Protein AF-A0A8C4YIC0-F1 (afdb_monomer_lite)

Foldseek 3Di:
DADPLCCLPPVDRDDDDDDPVVVVVCVVQQFPQDFQSCVSPVCVLVVDVLLVLLLLLLQLLLLLLVLLVPPPVCVVLNVLVVVDPPCSNNPRGTGGNNRSVCSVVVNNNVSSVVSSVSSVVCCVVPPSNVVVFDQPPVVNPPVDTHGSSD

Secondary structure (DSSP, 8-state):
---HHHHHHH---------HHHHHHHHHTTTS--EEHHHHHTHHHHH-HHHHHHHHHHHHHHHHHHHHHT-TT-HHHHHHHTTS-THHHH-SSEE-HHHHHHHHHT-HHHHHHHHHHHHHHHHHH-HHHHTT-EE-TTT--TT-EE-TT-

Radius of gyration: 18.33 Å; chains: 1; bounding box: 49×27×45 Å

Organism: NCBI:txid1825980

pLDDT: mean 93.38, std 8.65, range [51.09, 98.56]

Sequence (150 aa):
MVIPSRILRKWDFSKYYVSNFSRDLLSKIWSDPLFSVQDLNAALYRKVKALNQVRLLRIQLLHLKNMFKTCRLAKELLDSFDTVPGHLTEDLHLYSLNDLNATKKGELVPRLMELIKAGTLHIERCMLCQAKGFICEFCQKEEDIIFPSN

InterPro domains:
  IPR025258 Rubicon Homology Domain [PF13901] (1-148)
  IPR025258 Rubicon Homology Domain [SM01175] (1-150)
  IPR052428 Autophagy and Host Defense Regulator [PTHR45971] (1-148)

Structure (mmCIF, N/CA/C/O backbone):
data_AF-A0A8C4YIC0-F1
#
_entry.id   AF-A0A8C4YIC0-F1
#
loop_
_atom_site.group_PDB
_atom_site.id
_atom_site.type_symbol
_atom_site.label_atom_id
_at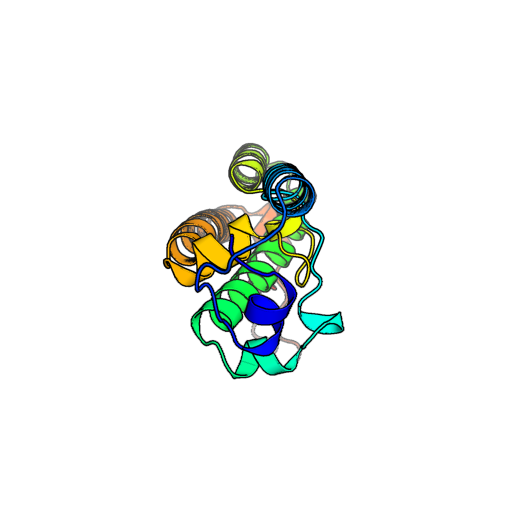om_site.label_alt_id
_atom_site.label_comp_id
_atom_site.label_asym_id
_atom_site.label_entity_id
_atom_site.label_seq_id
_atom_site.pdbx_PDB_ins_code
_atom_site.Cartn_x
_atom_site.Cartn_y
_atom_site.Cartn_z
_atom_site.occupancy
_atom_site.B_iso_or_equiv
_atom_site.auth_seq_id
_atom_site.auth_comp_id
_atom_site.auth_asym_id
_atom_site.auth_atom_id
_atom_site.pdbx_PDB_model_num
ATOM 1 N N . MET A 1 1 ? 18.177 1.979 -14.642 1.00 93.50 1 MET A N 1
ATOM 2 C CA . MET A 1 1 ? 16.990 2.400 -13.866 1.00 93.50 1 MET A CA 1
ATOM 3 C C . MET A 1 1 ? 15.905 1.340 -13.994 1.00 93.50 1 MET A C 1
ATOM 5 O O . MET A 1 1 ? 15.909 0.629 -14.993 1.00 93.50 1 MET A O 1
ATOM 9 N N . VAL A 1 2 ? 15.021 1.180 -13.008 1.00 96.12 2 VAL A N 1
ATOM 10 C CA . VAL A 1 2 ? 13.826 0.331 -13.184 1.00 96.12 2 VAL A CA 1
ATOM 11 C C . VAL A 1 2 ? 12.817 1.037 -14.093 1.00 96.12 2 VAL A C 1
ATOM 13 O O . VAL A 1 2 ? 12.817 2.264 -14.167 1.00 96.12 2 VAL A O 1
ATOM 16 N N . ILE A 1 3 ? 11.977 0.280 -14.801 1.00 97.81 3 ILE A N 1
ATOM 17 C CA . ILE A 1 3 ? 11.014 0.838 -15.761 1.00 97.81 3 ILE A CA 1
ATOM 18 C C . ILE A 1 3 ? 9.586 0.623 -15.235 1.00 97.81 3 ILE A C 1
ATOM 20 O O . ILE A 1 3 ? 9.177 -0.537 -15.121 1.00 97.81 3 ILE A O 1
ATOM 24 N N . PRO A 1 4 ? 8.800 1.689 -14.968 1.00 97.50 4 PRO A N 1
ATOM 25 C CA . PRO A 1 4 ? 7.467 1.568 -14.365 1.00 97.50 4 PRO A CA 1
ATOM 26 C C . PRO A 1 4 ? 6.536 0.608 -15.114 1.00 97.50 4 PRO A C 1
ATOM 28 O O . PRO A 1 4 ? 5.927 -0.278 -14.517 1.00 97.50 4 PRO A O 1
ATOM 31 N N . SER A 1 5 ? 6.492 0.701 -16.446 1.00 96.94 5 SER A N 1
ATOM 32 C CA . SER A 1 5 ? 5.636 -0.160 -17.271 1.00 96.94 5 SER A CA 1
ATOM 33 C C . SER A 1 5 ? 6.010 -1.646 -17.185 1.00 96.94 5 SER A C 1
ATOM 35 O O . SER A 1 5 ? 5.133 -2.504 -17.286 1.00 96.94 5 SER A O 1
ATOM 37 N N . ARG A 1 6 ? 7.288 -1.981 -16.958 1.00 97.94 6 ARG A N 1
ATOM 38 C CA . ARG A 1 6 ? 7.744 -3.371 -16.775 1.00 97.94 6 ARG A CA 1
ATOM 39 C C . ARG A 1 6 ? 7.379 -3.912 -15.397 1.00 97.94 6 ARG A C 1
ATOM 41 O O . ARG A 1 6 ? 6.924 -5.054 -15.310 1.00 97.94 6 ARG A O 1
ATOM 48 N N . ILE A 1 7 ? 7.483 -3.082 -14.358 1.00 98.12 7 ILE A N 1
ATOM 49 C CA . ILE A 1 7 ? 7.016 -3.422 -13.008 1.00 98.12 7 ILE A CA 1
ATOM 50 C C . ILE A 1 7 ? 5.515 -3.732 -13.049 1.00 98.12 7 ILE A C 1
ATOM 52 O O . ILE A 1 7 ? 5.088 -4.810 -12.646 1.00 98.12 7 ILE A O 1
ATOM 56 N N . LEU A 1 8 ? 4.714 -2.834 -13.620 1.00 97.62 8 LEU A N 1
ATOM 57 C CA . LEU A 1 8 ? 3.253 -2.946 -13.606 1.00 97.62 8 LEU A CA 1
ATOM 58 C C . LEU A 1 8 ? 2.710 -4.052 -14.522 1.00 97.62 8 LEU A C 1
ATOM 60 O O . LEU A 1 8 ? 1.647 -4.613 -14.266 1.00 97.62 8 LEU A O 1
ATOM 64 N N . ARG A 1 9 ? 3.424 -4.412 -15.594 1.00 96.25 9 ARG A N 1
ATOM 65 C CA . ARG A 1 9 ? 2.983 -5.484 -16.504 1.00 96.25 9 ARG A CA 1
ATOM 66 C C . ARG A 1 9 ? 3.485 -6.866 -16.109 1.00 96.25 9 ARG A C 1
ATOM 68 O O . ARG A 1 9 ? 2.775 -7.848 -16.324 1.00 96.25 9 ARG A O 1
ATOM 75 N N . LYS A 1 10 ? 4.716 -6.955 -15.601 1.00 95.94 10 LYS A N 1
ATOM 76 C CA . LYS A 1 10 ? 5.440 -8.227 -15.437 1.00 95.94 10 LYS A CA 1
ATOM 77 C C . LYS A 1 10 ? 6.073 -8.416 -14.059 1.00 95.94 10 LYS A C 1
ATOM 79 O O . LYS A 1 10 ? 6.727 -9.430 -13.854 1.00 95.94 10 LYS A O 1
ATOM 84 N N . TRP A 1 11 ? 5.896 -7.472 -13.134 1.00 97.81 11 TRP A N 1
ATOM 85 C CA . TRP A 1 11 ? 6.584 -7.465 -11.838 1.00 97.81 11 TRP A CA 1
ATOM 86 C C . TRP A 1 11 ? 8.119 -7.503 -11.964 1.00 97.81 11 TRP A C 1
ATOM 88 O O . TRP A 1 11 ? 8.828 -8.071 -11.133 1.00 97.81 11 TRP A O 1
ATOM 98 N N . ASP A 1 12 ? 8.644 -6.895 -13.032 1.00 97.81 12 ASP A N 1
ATOM 99 C CA . ASP A 1 12 ? 10.071 -6.875 -13.353 1.00 97.81 12 ASP A CA 1
ATOM 100 C C . ASP A 1 12 ? 10.739 -5.588 -12.845 1.00 97.81 12 ASP A C 1
ATOM 102 O O . ASP A 1 12 ? 10.426 -4.490 -13.303 1.00 97.81 12 ASP A O 1
ATOM 106 N N . PHE A 1 13 ? 11.696 -5.743 -11.926 1.00 97.94 13 PHE A N 1
ATOM 107 C CA . PHE A 1 13 ? 12.484 -4.650 -11.336 1.00 97.94 13 PHE A CA 1
ATOM 108 C C . PHE A 1 13 ? 13.957 -4.711 -11.767 1.00 97.94 13 PHE A C 1
ATOM 110 O O . PHE A 1 13 ? 14.837 -4.191 -11.080 1.00 97.94 13 PHE A O 1
ATOM 117 N N . SER A 1 14 ? 14.249 -5.387 -12.876 1.00 97.88 14 SER A N 1
ATOM 118 C CA . SER A 1 14 ? 15.580 -5.365 -13.476 1.00 97.88 14 SER A CA 1
ATOM 119 C C . SER A 1 14 ? 15.943 -3.933 -13.876 1.00 97.88 14 SER A C 1
ATOM 121 O O . SER A 1 14 ? 15.080 -3.118 -14.222 1.00 97.88 14 SER A O 1
ATOM 123 N N . LYS A 1 15 ? 17.233 -3.595 -13.805 1.00 96.69 15 LYS A N 1
ATOM 124 C CA . LYS A 1 15 ? 17.724 -2.279 -14.219 1.00 96.69 15 LYS A CA 1
ATOM 125 C C . LYS A 1 15 ? 17.992 -2.296 -15.721 1.00 96.69 15 LYS A C 1
ATOM 127 O O . LYS A 1 15 ? 18.689 -3.172 -16.213 1.00 96.69 15 LYS A O 1
ATOM 132 N N . TYR A 1 16 ? 17.494 -1.281 -16.412 1.00 97.12 16 TYR A N 1
ATOM 133 C CA . TYR A 1 16 ? 17.707 -1.073 -17.841 1.00 97.12 16 TYR A CA 1
ATOM 134 C C . TYR A 1 16 ? 18.443 0.244 -18.094 1.00 97.12 16 TYR A C 1
ATOM 136 O O . TYR A 1 16 ? 18.381 1.169 -17.268 1.00 97.12 16 TYR A O 1
ATOM 144 N N . TYR A 1 17 ? 19.133 0.330 -19.230 1.00 97.38 17 TYR A N 1
ATOM 145 C CA . TYR A 1 17 ? 19.706 1.583 -19.709 1.00 97.38 17 TYR A CA 1
ATOM 146 C C . TYR A 1 17 ? 18.590 2.562 -20.074 1.00 97.38 17 TYR A C 1
ATOM 148 O O . TYR A 1 17 ? 17.596 2.191 -20.696 1.00 97.38 17 TYR A O 1
ATOM 156 N N . VAL A 1 18 ? 18.751 3.808 -19.643 1.00 97.19 18 VAL A N 1
ATOM 157 C CA . VAL A 1 18 ? 17.829 4.918 -19.900 1.00 97.19 18 VAL A CA 1
ATOM 158 C C . VAL A 1 18 ? 18.648 6.181 -20.143 1.00 97.19 18 VAL A C 1
ATOM 160 O O . VAL A 1 18 ? 19.802 6.254 -19.713 1.00 97.19 18 VAL A O 1
ATOM 163 N N . SER A 1 19 ? 18.057 7.179 -20.799 1.00 98.19 19 SER A N 1
ATOM 164 C CA . SER A 1 19 ? 18.685 8.495 -20.932 1.00 98.19 19 SER A CA 1
ATOM 165 C C . SER A 1 19 ? 18.884 9.155 -19.560 1.00 98.19 19 SER A C 1
ATOM 167 O O . SER A 1 19 ? 18.194 8.826 -18.589 1.00 98.19 19 SER A O 1
ATOM 169 N N . ASN A 1 20 ? 19.805 10.122 -19.484 1.00 98.12 20 ASN A N 1
ATOM 170 C CA . ASN A 1 20 ? 20.021 10.916 -18.270 1.00 98.12 20 ASN A CA 1
ATOM 171 C C . ASN A 1 20 ? 18.725 11.598 -17.816 1.00 98.12 20 ASN A C 1
ATOM 173 O O . ASN A 1 20 ? 18.337 11.459 -16.662 1.00 98.12 20 ASN A O 1
ATOM 177 N N . PHE A 1 21 ? 18.002 12.215 -18.755 1.00 98.12 21 PHE A N 1
ATOM 178 C CA . PHE A 1 21 ? 16.710 12.840 -18.484 1.00 98.12 21 PHE A CA 1
ATOM 179 C C . PHE A 1 21 ? 15.712 11.865 -17.846 1.00 98.12 21 PHE A C 1
ATOM 181 O O . PHE A 1 21 ? 15.132 12.164 -16.806 1.00 98.12 21 PHE A O 1
ATOM 188 N N . SER A 1 22 ? 15.531 10.675 -18.431 1.00 97.38 22 SER A N 1
ATOM 189 C CA . SER A 1 22 ? 14.593 9.684 -17.897 1.00 97.38 22 SER A CA 1
ATOM 190 C C . SER A 1 22 ? 15.016 9.165 -16.527 1.00 97.38 22 SER A C 1
ATOM 192 O O . SER A 1 22 ? 14.158 8.938 -15.680 1.00 97.38 22 SER A O 1
ATOM 194 N N . ARG A 1 23 ? 16.320 8.979 -16.286 1.00 97.81 23 ARG A N 1
ATOM 195 C CA . ARG A 1 23 ? 16.821 8.621 -14.953 1.00 97.81 23 ARG A CA 1
ATOM 196 C C . ARG A 1 23 ? 16.457 9.701 -13.939 1.00 97.81 23 ARG A C 1
ATOM 198 O O . ARG A 1 23 ? 15.902 9.367 -12.899 1.00 97.81 23 ARG A O 1
ATOM 205 N N . ASP A 1 24 ? 16.748 10.959 -14.246 1.00 98.19 24 ASP A N 1
ATOM 206 C CA . ASP A 1 24 ? 16.548 12.068 -13.315 1.00 98.19 24 ASP A CA 1
ATOM 207 C C . ASP A 1 24 ? 15.052 12.292 -13.044 1.00 98.19 24 ASP A C 1
ATOM 209 O O . ASP A 1 24 ? 14.654 12.503 -11.900 1.00 98.19 24 ASP A O 1
ATOM 213 N N . LEU A 1 25 ? 14.205 12.144 -14.069 1.00 98.00 25 LEU A N 1
ATOM 214 C CA . LEU A 1 25 ? 12.749 12.148 -13.925 1.00 98.00 25 LEU A CA 1
ATOM 215 C C . LEU A 1 25 ? 12.266 11.020 -13.005 1.00 98.00 25 LEU A C 1
ATOM 217 O O . LEU A 1 25 ? 11.529 11.280 -12.059 1.00 98.00 25 LEU A O 1
ATOM 221 N N . LEU A 1 26 ? 12.690 9.777 -13.256 1.00 97.75 26 LEU A N 1
ATOM 222 C CA . LEU A 1 26 ? 12.271 8.615 -12.464 1.00 97.75 26 LEU A CA 1
ATOM 223 C C . LEU A 1 26 ? 12.740 8.699 -11.005 1.00 97.75 26 LEU A C 1
ATOM 225 O O . LEU A 1 26 ? 12.053 8.194 -10.122 1.00 97.75 26 LEU A O 1
ATOM 229 N N . SER A 1 27 ? 13.886 9.332 -10.749 1.00 97.38 27 SER A N 1
ATOM 230 C CA . SER A 1 27 ? 14.355 9.616 -9.390 1.00 97.38 27 SER A CA 1
ATOM 231 C C . SER A 1 27 ? 13.482 10.654 -8.684 1.00 97.38 27 SER A C 1
ATOM 233 O O . SER A 1 27 ? 13.203 10.491 -7.501 1.00 97.38 27 SER A O 1
ATOM 235 N N . LYS A 1 28 ? 13.026 11.698 -9.392 1.00 98.06 28 LYS A N 1
ATOM 236 C CA . LYS A 1 28 ? 12.157 12.740 -8.819 1.00 98.06 28 LYS A CA 1
ATOM 237 C C . LYS A 1 28 ? 10.797 12.189 -8.401 1.00 98.06 28 LYS A C 1
ATOM 239 O O . LYS A 1 28 ? 10.357 12.474 -7.300 1.00 98.06 28 LYS A O 1
ATOM 244 N N . ILE A 1 29 ? 10.188 11.351 -9.240 1.00 97.88 29 ILE A N 1
ATOM 245 C CA . ILE A 1 29 ? 8.853 10.787 -8.981 1.00 97.88 29 ILE A CA 1
ATOM 246 C C . ILE A 1 29 ? 8.879 9.495 -8.152 1.00 97.88 29 ILE A C 1
ATOM 248 O O . ILE A 1 29 ? 7.888 8.768 -8.097 1.00 97.88 29 ILE A O 1
ATOM 252 N N . TRP A 1 30 ? 10.025 9.137 -7.561 1.00 97.88 30 TRP A N 1
ATOM 253 C CA . TRP A 1 30 ? 10.217 7.818 -6.948 1.00 97.88 30 TRP A CA 1
ATOM 254 C C . TRP A 1 30 ? 9.196 7.521 -5.844 1.00 97.88 30 TRP A C 1
ATOM 256 O O . TRP A 1 30 ? 8.685 6.400 -5.754 1.00 97.88 30 TRP A O 1
ATOM 266 N N . SER A 1 31 ? 8.883 8.536 -5.042 1.00 97.75 31 SER A N 1
ATOM 267 C CA . SER A 1 31 ? 7.938 8.459 -3.926 1.00 97.75 31 SER A CA 1
ATOM 268 C C . SER A 1 31 ? 6.550 9.005 -4.271 1.00 97.75 31 SER A C 1
ATOM 270 O O . SER A 1 31 ? 5.657 8.937 -3.430 1.00 97.75 31 SER A O 1
ATOM 272 N N . ASP A 1 32 ? 6.347 9.504 -5.492 1.00 98.12 32 ASP A N 1
ATOM 273 C CA . ASP A 1 32 ? 5.078 10.104 -5.894 1.00 98.12 32 ASP A CA 1
ATOM 274 C C . ASP A 1 32 ? 4.053 9.000 -6.203 1.00 98.12 32 ASP A C 1
ATOM 276 O O . ASP A 1 32 ? 4.340 8.087 -6.992 1.00 98.12 32 ASP A O 1
ATOM 280 N N . PRO A 1 33 ? 2.849 9.043 -5.608 1.00 97.56 33 PRO A N 1
ATOM 281 C CA . PRO A 1 33 ? 1.825 8.029 -5.813 1.00 97.56 33 PRO A CA 1
ATOM 282 C C . PRO A 1 33 ? 1.117 8.247 -7.157 1.00 97.56 33 PRO A C 1
ATOM 284 O O . PRO A 1 33 ? 0.049 8.840 -7.229 1.00 97.56 33 PRO A O 1
ATOM 287 N N . LEU A 1 34 ? 1.732 7.787 -8.247 1.00 98.00 34 LEU A N 1
ATOM 288 C CA . LEU A 1 34 ? 1.269 8.056 -9.618 1.00 98.00 34 LEU A CA 1
ATOM 289 C C . LEU A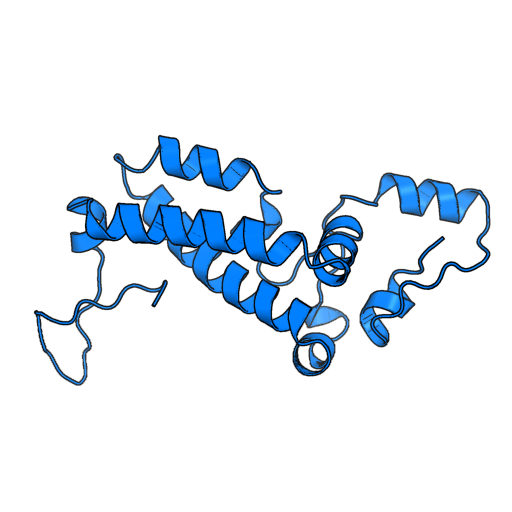 1 34 ? 0.641 6.844 -10.316 1.00 98.00 34 LEU A C 1
ATOM 291 O O . LEU A 1 34 ? 0.052 6.983 -11.387 1.00 98.00 34 LEU A O 1
ATOM 295 N N . PHE A 1 35 ? 0.795 5.639 -9.763 1.00 98.06 35 PHE A N 1
ATOM 296 C CA . PHE A 1 35 ? 0.469 4.402 -10.471 1.00 98.06 35 PHE A CA 1
ATOM 297 C C . PHE A 1 35 ? -0.740 3.704 -9.851 1.00 98.06 35 PHE A C 1
ATOM 299 O O . PHE A 1 35 ? -0.606 2.992 -8.856 1.00 98.06 35 PHE A O 1
ATOM 306 N N . SER A 1 36 ? -1.913 3.858 -10.472 1.00 97.81 36 SER A N 1
ATOM 307 C CA . SER A 1 36 ? -3.091 3.044 -10.151 1.00 97.81 36 SER A CA 1
ATOM 308 C C . SER A 1 36 ? -2.926 1.631 -10.720 1.00 97.81 36 SER A C 1
ATOM 310 O O . SER A 1 36 ? -3.005 1.417 -11.930 1.00 97.81 36 SER A O 1
ATOM 312 N N . VAL A 1 37 ? -2.672 0.634 -9.865 1.00 97.81 37 VAL A N 1
ATOM 313 C CA . VAL A 1 37 ? -2.502 -0.765 -10.312 1.00 97.81 37 VAL A CA 1
ATOM 314 C C . VAL A 1 37 ? -3.799 -1.313 -10.906 1.00 97.81 37 VAL A C 1
ATOM 316 O O . VAL A 1 37 ? -3.745 -2.087 -11.862 1.00 97.81 37 VAL A O 1
ATOM 319 N N . GLN A 1 38 ? -4.951 -0.910 -10.366 1.00 97.12 38 GLN A N 1
ATOM 320 C CA . GLN A 1 38 ? -6.260 -1.346 -10.848 1.00 97.12 38 GLN A CA 1
ATOM 321 C C . GLN A 1 38 ? -6.492 -0.906 -12.299 1.00 97.12 38 GLN A C 1
ATOM 323 O O . GLN A 1 38 ? -6.832 -1.747 -13.132 1.00 97.12 38 GLN A O 1
ATOM 328 N N . ASP A 1 39 ? -6.219 0.362 -12.612 1.00 97.25 39 ASP A N 1
ATOM 329 C CA . ASP A 1 39 ? -6.463 0.924 -13.947 1.00 97.25 39 ASP A CA 1
ATOM 330 C C . ASP A 1 39 ? -5.404 0.484 -14.963 1.00 97.25 39 ASP A C 1
ATOM 332 O O . ASP A 1 39 ? -5.701 0.264 -16.136 1.00 97.25 39 ASP A O 1
ATOM 336 N N . LEU A 1 40 ? -4.154 0.312 -14.519 1.00 97.06 40 LEU A N 1
ATOM 337 C CA . LEU A 1 40 ? -3.044 -0.052 -15.401 1.00 97.06 40 LEU A CA 1
ATOM 338 C C . LEU A 1 40 ? -2.987 -1.560 -15.686 1.00 97.06 40 LEU A C 1
ATOM 340 O O . LEU A 1 40 ? -2.683 -1.958 -16.813 1.00 97.06 40 LEU A O 1
ATOM 344 N N . ASN A 1 41 ? -3.212 -2.409 -14.673 1.00 97.25 41 ASN A N 1
ATOM 345 C CA . ASN A 1 41 ? -3.198 -3.870 -14.799 1.00 97.25 41 ASN A CA 1
ATOM 346 C C . ASN A 1 41 ? -3.765 -4.576 -13.546 1.00 97.25 41 ASN A C 1
ATOM 348 O O . ASN A 1 41 ? -3.017 -5.169 -12.760 1.00 97.25 41 ASN A O 1
ATOM 352 N N . ALA A 1 42 ? -5.091 -4.616 -13.391 1.00 97.12 42 ALA A N 1
ATOM 353 C CA . ALA A 1 42 ? -5.743 -5.300 -12.266 1.00 97.12 42 ALA A CA 1
ATOM 354 C C . ALA A 1 42 ? -5.350 -6.788 -12.110 1.00 97.12 42 ALA A C 1
ATOM 356 O O . ALA A 1 42 ? -5.372 -7.341 -11.007 1.00 97.12 42 ALA A O 1
ATOM 357 N N . ALA A 1 43 ? -4.959 -7.468 -13.197 1.00 97.62 43 ALA A N 1
ATOM 358 C CA . ALA A 1 43 ? -4.519 -8.862 -13.136 1.00 97.62 43 ALA A CA 1
ATOM 359 C C . ALA A 1 43 ? -3.206 -9.048 -12.353 1.00 97.62 43 ALA A C 1
ATOM 361 O O . ALA A 1 43 ? -2.924 -10.162 -11.908 1.00 97.62 43 ALA A O 1
ATOM 362 N N . LEU A 1 44 ? -2.422 -7.984 -12.148 1.00 97.38 44 LEU A N 1
ATOM 363 C CA . LEU A 1 44 ? -1.179 -8.031 -11.383 1.00 97.38 44 LEU A CA 1
ATOM 364 C C . LEU A 1 44 ? -1.411 -8.449 -9.929 1.00 97.38 44 LEU A C 1
ATOM 366 O O . LEU A 1 44 ? -0.640 -9.254 -9.412 1.00 97.38 44 LEU A O 1
ATOM 370 N N . TYR A 1 45 ? -2.508 -7.998 -9.309 1.00 97.88 45 TYR A N 1
ATOM 371 C CA . TYR A 1 45 ? -2.887 -8.427 -7.960 1.00 97.88 45 TYR A CA 1
ATOM 372 C C . TYR A 1 45 ? -3.023 -9.948 -7.865 1.00 97.88 45 TYR A C 1
ATOM 374 O O . TYR A 1 45 ? -2.515 -10.560 -6.938 1.00 97.88 45 TYR A O 1
ATOM 382 N N . ARG A 1 46 ? -3.619 -10.596 -8.870 1.00 96.94 46 ARG A N 1
ATOM 383 C CA . ARG A 1 46 ? -3.759 -12.062 -8.876 1.00 96.94 46 ARG A CA 1
ATOM 384 C C . ARG A 1 46 ? -2.429 -12.783 -9.099 1.00 96.94 46 ARG A C 1
ATOM 386 O O . ARG A 1 46 ? -2.234 -13.881 -8.591 1.00 96.94 46 ARG A O 1
ATOM 393 N N . LYS A 1 47 ? -1.516 -12.181 -9.865 1.00 97.44 47 LYS A N 1
ATOM 394 C CA . LYS A 1 47 ? -0.227 -12.789 -10.235 1.00 97.44 47 LYS A CA 1
ATOM 395 C C . LYS A 1 47 ? 0.851 -12.629 -9.164 1.00 97.44 47 LYS A C 1
ATOM 397 O O . LYS A 1 47 ? 1.760 -13.450 -9.097 1.00 97.44 47 LYS A O 1
ATOM 402 N N . VAL A 1 48 ? 0.770 -11.585 -8.343 1.00 98.12 48 VAL A N 1
ATOM 403 C CA . VAL A 1 48 ? 1.804 -11.235 -7.365 1.00 98.12 48 VAL A CA 1
ATOM 404 C C . VAL A 1 48 ? 1.221 -11.307 -5.958 1.00 98.12 48 VAL A C 1
ATOM 406 O O . VAL A 1 48 ? 0.590 -10.365 -5.482 1.00 98.12 48 VAL A O 1
ATOM 409 N N . LYS A 1 49 ? 1.489 -12.417 -5.261 1.00 97.62 49 LYS A N 1
ATOM 410 C CA . LYS A 1 49 ? 0.955 -12.678 -3.913 1.00 97.62 49 LYS A CA 1
ATOM 411 C C . LYS A 1 49 ? 1.267 -11.557 -2.915 1.00 97.62 49 LYS A C 1
ATOM 413 O O . LYS A 1 49 ? 0.360 -11.097 -2.233 1.00 97.62 49 LYS A O 1
ATOM 418 N N . ALA A 1 50 ? 2.512 -11.075 -2.880 1.00 97.31 50 ALA A N 1
ATOM 419 C CA . ALA A 1 50 ? 2.926 -10.001 -1.970 1.00 97.31 50 ALA A CA 1
ATOM 420 C C . ALA A 1 50 ? 2.161 -8.688 -2.219 1.00 97.31 50 ALA A C 1
ATOM 422 O O . ALA A 1 50 ? 1.736 -8.024 -1.278 1.00 97.31 50 ALA A O 1
ATOM 423 N N . LEU A 1 51 ? 1.919 -8.336 -3.487 1.00 98.31 51 LEU A N 1
ATOM 424 C CA . LEU A 1 51 ? 1.138 -7.150 -3.839 1.00 98.31 51 LEU A CA 1
ATOM 425 C C . LEU A 1 51 ? -0.336 -7.316 -3.459 1.00 98.31 51 LEU A C 1
ATOM 427 O O . LEU A 1 51 ? -0.946 -6.374 -2.959 1.00 98.31 51 LEU A O 1
ATOM 431 N N . ASN A 1 52 ? -0.903 -8.508 -3.669 1.00 98.12 52 ASN A N 1
ATOM 432 C CA . ASN A 1 52 ? -2.261 -8.802 -3.222 1.00 98.12 52 ASN A CA 1
ATOM 433 C C . ASN A 1 52 ? -2.393 -8.689 -1.705 1.00 98.12 52 ASN A C 1
ATOM 435 O O . ASN A 1 52 ? -3.351 -8.109 -1.213 1.00 98.12 52 ASN A O 1
ATOM 439 N N . GLN A 1 53 ? -1.413 -9.208 -0.967 1.00 98.06 53 GLN A N 1
ATOM 440 C CA . GLN A 1 53 ? -1.384 -9.105 0.486 1.00 98.06 53 GLN A CA 1
ATOM 441 C C . GLN A 1 53 ? -1.361 -7.640 0.929 1.00 98.06 53 GLN A C 1
ATOM 443 O O . GLN A 1 53 ? -2.196 -7.246 1.734 1.00 98.06 53 GLN A O 1
ATOM 448 N N . VAL A 1 54 ? -0.491 -6.808 0.344 1.00 98.25 54 VAL A N 1
ATOM 449 C CA . VAL A 1 54 ? -0.487 -5.360 0.610 1.00 98.25 54 VAL A CA 1
ATOM 450 C C . VAL A 1 54 ? -1.846 -4.734 0.299 1.00 98.25 54 VAL A C 1
ATOM 452 O O . VAL A 1 54 ? -2.342 -3.956 1.105 1.00 98.25 54 VAL A O 1
ATOM 455 N N . ARG A 1 55 ? -2.488 -5.079 -0.825 1.00 98.00 55 ARG A N 1
ATOM 456 C CA . ARG A 1 55 ? -3.836 -4.580 -1.153 1.00 98.00 55 ARG A CA 1
ATOM 457 C C . ARG A 1 55 ? -4.853 -4.920 -0.062 1.00 98.00 55 ARG A C 1
ATOM 459 O O . ARG A 1 55 ? -5.602 -4.039 0.337 1.00 98.00 55 ARG A O 1
ATOM 466 N N . LEU A 1 56 ? -4.884 -6.167 0.407 1.00 97.31 56 LEU A N 1
ATOM 467 C CA . LEU A 1 56 ? -5.818 -6.598 1.454 1.00 97.31 56 LEU A CA 1
ATOM 468 C C . LEU A 1 56 ? -5.573 -5.852 2.774 1.00 97.31 56 LEU A C 1
ATOM 470 O O . LEU A 1 56 ? -6.522 -5.381 3.392 1.00 97.31 56 LEU A O 1
ATOM 474 N N . LEU A 1 57 ? -4.308 -5.661 3.158 1.00 97.62 57 LEU A N 1
ATOM 475 C CA . LEU A 1 57 ? -3.951 -4.880 4.348 1.00 97.62 57 LEU A CA 1
ATOM 476 C C . LEU A 1 57 ? -4.369 -3.406 4.209 1.00 97.62 57 LEU A C 1
ATOM 478 O O . LEU A 1 57 ? -4.887 -2.820 5.152 1.00 97.62 57 LEU A O 1
ATOM 482 N N . ARG A 1 58 ? -4.205 -2.804 3.024 1.00 97.69 58 ARG A N 1
ATOM 483 C CA . ARG A 1 58 ? -4.651 -1.424 2.761 1.00 97.69 58 ARG A CA 1
ATOM 484 C C . ARG A 1 58 ? -6.169 -1.267 2.852 1.00 97.69 58 ARG A C 1
ATOM 486 O O . ARG A 1 58 ? -6.623 -0.241 3.342 1.00 97.69 58 ARG A O 1
ATOM 493 N N . ILE A 1 59 ? -6.944 -2.276 2.438 1.00 96.50 59 ILE A N 1
ATOM 494 C CA . ILE A 1 59 ? -8.408 -2.287 2.624 1.00 96.50 59 ILE A CA 1
ATOM 495 C C . ILE A 1 59 ? -8.746 -2.202 4.116 1.00 96.50 59 ILE A C 1
ATOM 497 O O . ILE A 1 59 ? -9.512 -1.329 4.519 1.00 96.50 59 ILE A O 1
ATOM 501 N N . GLN A 1 60 ? -8.121 -3.043 4.945 1.00 95.81 60 GLN A N 1
ATOM 502 C CA . GLN A 1 60 ? -8.329 -3.004 6.396 1.00 95.81 60 GLN A CA 1
ATOM 503 C C . GLN A 1 60 ? -7.928 -1.649 6.991 1.00 95.81 60 GLN A C 1
ATOM 505 O O . GLN A 1 60 ? -8.690 -1.058 7.752 1.00 95.81 60 GLN A O 1
ATOM 510 N N . LEU A 1 61 ? -6.766 -1.113 6.608 1.00 96.38 61 LEU A N 1
ATOM 511 C CA . LEU A 1 61 ? -6.291 0.184 7.095 1.00 96.38 61 LEU A CA 1
ATOM 512 C C . LEU A 1 61 ? -7.212 1.342 6.718 1.00 96.38 61 LEU A C 1
ATOM 514 O O . LEU A 1 61 ? -7.437 2.214 7.553 1.00 96.38 61 LEU A O 1
ATOM 518 N N . LEU A 1 62 ? -7.767 1.347 5.504 1.00 95.38 62 LEU A N 1
ATOM 519 C CA . LEU A 1 62 ? -8.733 2.359 5.080 1.00 95.38 62 LEU A CA 1
ATOM 520 C C . LEU A 1 62 ? -9.962 2.360 5.998 1.00 95.38 62 LEU A C 1
ATOM 522 O O . LEU A 1 62 ? -10.390 3.411 6.482 1.00 95.38 62 LEU A O 1
ATOM 526 N N . HIS A 1 63 ? -10.507 1.176 6.276 1.00 93.38 63 HIS A N 1
ATOM 527 C CA . HIS A 1 63 ? -11.643 1.019 7.178 1.00 93.38 63 HIS A CA 1
ATOM 528 C C . HIS A 1 63 ? -11.315 1.464 8.608 1.00 93.38 63 HIS A C 1
ATOM 530 O O . HIS A 1 63 ? -12.053 2.271 9.180 1.00 93.38 63 HIS A O 1
ATOM 536 N N . LEU A 1 64 ? -10.181 1.013 9.150 1.00 94.44 64 LEU A N 1
ATOM 537 C CA . LEU A 1 64 ? -9.694 1.419 10.468 1.00 94.44 64 LEU A CA 1
ATOM 538 C C . LEU A 1 64 ? -9.529 2.944 10.562 1.00 94.44 64 LEU A C 1
ATOM 540 O O . LEU A 1 64 ? -10.085 3.570 11.465 1.00 94.44 64 LEU A O 1
ATOM 544 N N . LYS A 1 65 ? -8.842 3.570 9.595 1.00 94.50 65 LYS A N 1
ATOM 545 C CA . LYS A 1 65 ? -8.602 5.023 9.586 1.00 94.50 65 LYS A CA 1
ATOM 546 C C . LYS A 1 65 ? -9.917 5.804 9.555 1.00 94.50 65 LYS A C 1
ATOM 548 O O . LYS A 1 65 ? -10.067 6.772 10.299 1.00 94.50 65 LYS A O 1
ATOM 553 N N . ASN A 1 66 ? -10.900 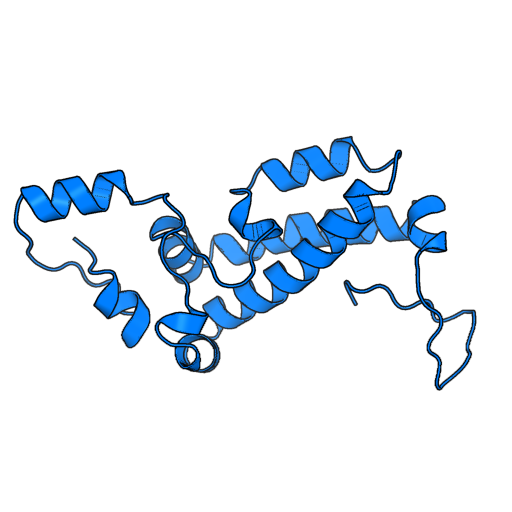5.367 8.764 1.00 93.19 66 ASN A N 1
ATOM 554 C CA . ASN A 1 66 ? -12.224 5.999 8.711 1.00 93.19 66 ASN A CA 1
ATOM 555 C C . ASN A 1 66 ? -12.983 5.898 10.045 1.00 93.19 66 ASN A C 1
ATOM 557 O O . ASN A 1 66 ? -13.590 6.877 10.489 1.00 93.19 66 ASN A O 1
ATOM 561 N N . MET A 1 67 ? -12.908 4.753 10.727 1.00 91.88 67 MET A N 1
ATOM 562 C CA . MET A 1 67 ? -13.485 4.604 12.066 1.00 91.88 67 MET A CA 1
ATOM 563 C C . MET A 1 67 ? -12.797 5.512 13.095 1.00 91.88 67 MET A C 1
ATOM 565 O O . MET A 1 67 ? -13.470 6.157 13.906 1.00 91.88 67 MET A O 1
ATOM 569 N N . PHE A 1 68 ? -11.466 5.601 13.052 1.00 94.75 68 PHE A N 1
ATOM 570 C CA . PHE A 1 68 ? -10.684 6.397 13.999 1.00 94.75 68 PHE A CA 1
ATOM 571 C C . PHE A 1 68 ? -10.850 7.900 13.798 1.00 94.75 68 PHE A C 1
ATOM 573 O O . PHE A 1 68 ? -10.922 8.623 14.788 1.00 94.75 68 PHE A O 1
ATOM 580 N N . LYS A 1 69 ? -11.055 8.374 12.560 1.00 94.38 69 LYS A N 1
ATOM 581 C CA . LYS A 1 69 ? -11.405 9.782 12.271 1.00 94.38 69 LYS A CA 1
ATOM 582 C C . LYS A 1 69 ? -12.658 10.256 13.014 1.00 94.38 69 LYS A C 1
ATOM 584 O O . LYS A 1 69 ? -12.801 11.444 13.281 1.00 94.38 69 LYS A O 1
ATOM 589 N N . THR A 1 70 ? -13.553 9.341 13.382 1.00 93.62 70 THR A N 1
ATOM 590 C CA . THR A 1 70 ? -14.772 9.651 14.142 1.00 93.62 70 THR A CA 1
ATOM 591 C C . THR A 1 70 ? -14.669 9.251 15.622 1.00 93.62 70 THR A C 1
ATOM 593 O O . THR A 1 70 ? -15.667 9.282 16.343 1.00 93.62 70 THR A O 1
ATOM 596 N N . CYS A 1 71 ? -13.499 8.818 16.106 1.00 95.56 71 CYS A N 1
ATOM 597 C CA . CYS A 1 71 ? -13.257 8.448 17.501 1.00 95.56 71 CYS A CA 1
ATOM 598 C C . CYS A 1 71 ? -12.351 9.479 18.185 1.00 95.56 71 CYS A C 1
ATOM 600 O O . CYS A 1 71 ? -11.150 9.536 17.940 1.00 95.56 71 CYS A O 1
ATOM 602 N N . ARG A 1 72 ? -12.901 10.246 19.134 1.00 95.81 72 ARG A N 1
ATOM 603 C CA . ARG A 1 72 ? -12.128 11.254 19.886 1.00 95.81 72 ARG A CA 1
ATOM 604 C C . ARG A 1 72 ? -11.001 10.681 20.759 1.00 95.81 72 ARG A C 1
ATOM 606 O O . ARG A 1 72 ? -10.142 11.437 21.193 1.00 95.81 72 ARG A O 1
ATOM 613 N N . LEU A 1 73 ? -11.010 9.372 21.030 1.00 96.56 73 LEU A N 1
ATOM 614 C CA . LEU A 1 73 ? -9.985 8.675 21.820 1.00 96.56 73 LEU A CA 1
ATOM 615 C C . LEU A 1 73 ? -8.868 8.072 20.950 1.00 96.56 73 LEU A C 1
ATOM 617 O O . LEU A 1 73 ? -7.924 7.508 21.488 1.00 96.56 73 LEU A O 1
ATOM 621 N N . ALA A 1 74 ? -8.967 8.168 19.621 1.00 96.38 74 ALA A N 1
ATOM 622 C CA . ALA A 1 74 ? -8.026 7.552 18.685 1.00 96.38 74 ALA A CA 1
ATOM 623 C C . ALA A 1 74 ? -6.983 8.536 18.123 1.00 96.38 74 ALA A C 1
ATOM 625 O O . ALA A 1 74 ? -6.341 8.228 17.125 1.00 96.38 74 ALA A O 1
ATOM 626 N N . LYS A 1 75 ? -6.813 9.724 18.721 1.00 94.69 75 LYS A N 1
ATOM 627 C CA . LYS A 1 75 ? -5.951 10.782 18.165 1.00 94.69 75 LYS A CA 1
ATOM 628 C C . LYS A 1 75 ? -4.493 10.331 17.997 1.00 94.69 75 LYS A C 1
ATOM 630 O O . LYS A 1 75 ? -3.983 10.371 16.889 1.00 94.69 75 LYS A O 1
ATOM 635 N N . GLU A 1 76 ? -3.873 9.817 19.057 1.00 94.25 76 GLU A N 1
ATOM 636 C CA . GLU A 1 76 ? -2.483 9.323 19.012 1.00 94.25 76 GLU A CA 1
ATOM 637 C C . GLU A 1 76 ? -2.320 8.130 18.054 1.00 94.25 76 GLU A C 1
ATOM 639 O O . GLU A 1 76 ? -1.282 7.941 17.424 1.00 94.25 76 GLU A O 1
ATOM 644 N N . LEU A 1 77 ? -3.373 7.323 17.907 1.00 95.88 77 LEU A N 1
ATOM 645 C CA . LEU A 1 77 ? -3.384 6.213 16.964 1.00 95.88 77 LEU A CA 1
ATOM 646 C C . LEU A 1 77 ? -3.445 6.706 15.513 1.00 95.88 77 LEU A C 1
ATOM 648 O O . LEU A 1 77 ? -2.768 6.138 14.662 1.00 95.88 77 LEU A O 1
ATOM 652 N N . LEU A 1 78 ? -4.207 7.763 15.220 1.00 95.56 78 LEU A N 1
ATOM 653 C CA . LEU A 1 78 ? -4.204 8.392 13.897 1.00 95.56 78 LEU A CA 1
ATOM 654 C C . LEU A 1 78 ? -2.821 8.947 13.544 1.00 95.56 78 LEU A C 1
ATOM 656 O O . LEU A 1 78 ? -2.377 8.731 12.421 1.00 95.56 78 LEU A O 1
ATOM 660 N N . ASP A 1 79 ? -2.104 9.534 14.506 1.00 95.06 79 ASP A N 1
ATOM 661 C CA . ASP A 1 79 ? -0.728 10.001 14.287 1.00 95.06 79 ASP A CA 1
ATOM 662 C C . ASP A 1 79 ? 0.198 8.836 13.871 1.00 95.06 79 ASP A C 1
ATOM 664 O O . ASP A 1 79 ? 1.064 8.989 13.009 1.00 95.06 79 ASP A O 1
ATOM 668 N N . SER A 1 80 ? -0.022 7.625 14.408 1.00 95.00 80 SER A N 1
ATOM 669 C CA . SER A 1 80 ? 0.729 6.434 13.982 1.00 95.00 80 SER A CA 1
ATOM 670 C C . SER A 1 80 ? 0.445 6.031 12.526 1.00 95.00 80 SER A C 1
ATOM 672 O O . SER A 1 80 ? 1.350 5.561 11.835 1.00 95.00 80 SER A O 1
ATOM 674 N N . PHE A 1 81 ? -0.771 6.266 12.017 1.00 94.50 81 PHE A N 1
ATOM 675 C CA . PHE A 1 81 ? -1.132 5.978 10.621 1.00 94.50 81 PHE A CA 1
ATOM 676 C C . PHE A 1 81 ? -0.436 6.923 9.634 1.00 94.50 81 PHE A C 1
ATOM 678 O O . PHE A 1 81 ? -0.247 6.546 8.479 1.00 94.50 81 PHE A O 1
ATOM 685 N N . ASP A 1 82 ? 0.000 8.100 10.081 1.00 92.56 82 ASP A N 1
ATOM 686 C CA . ASP A 1 82 ? 0.717 9.069 9.248 1.00 92.56 82 ASP A CA 1
ATOM 687 C C . ASP A 1 82 ? 2.240 8.799 9.194 1.00 92.56 82 ASP A C 1
ATOM 689 O O . ASP A 1 82 ? 2.981 9.465 8.470 1.00 92.56 82 ASP A O 1
ATOM 693 N N . THR A 1 83 ? 2.726 7.757 9.887 1.00 93.94 83 THR A N 1
ATOM 694 C CA . THR A 1 83 ? 4.115 7.257 9.756 1.00 93.94 83 THR A CA 1
ATOM 695 C C . THR A 1 83 ? 4.378 6.538 8.426 1.00 93.94 83 THR A C 1
ATOM 697 O O . THR A 1 83 ? 5.530 6.279 8.048 1.00 93.94 83 THR A O 1
ATOM 700 N N . VAL A 1 84 ? 3.313 6.194 7.699 1.00 95.00 84 VAL A N 1
ATOM 701 C CA . VAL A 1 84 ? 3.362 5.719 6.316 1.00 95.00 84 VAL A CA 1
ATOM 702 C C . VAL A 1 84 ? 2.777 6.793 5.394 1.00 95.00 84 VAL A C 1
ATOM 704 O O . VAL A 1 84 ? 1.924 7.564 5.825 1.00 95.00 84 VAL A O 1
ATO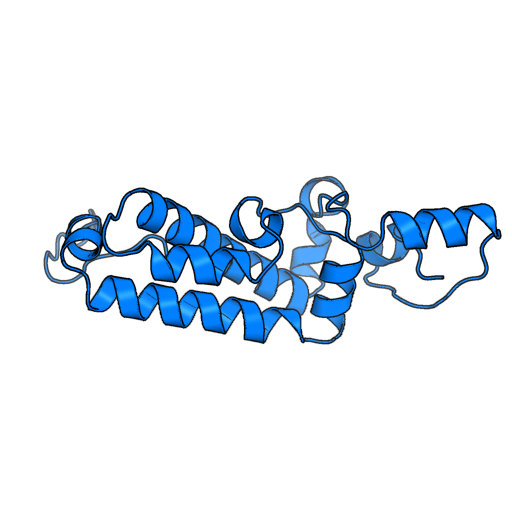M 707 N N . PRO A 1 85 ? 3.198 6.858 4.117 1.00 96.25 85 PRO A N 1
ATOM 708 C CA . PRO A 1 85 ? 2.589 7.770 3.155 1.00 96.25 85 PRO A CA 1
ATOM 709 C C . PRO A 1 85 ? 1.055 7.687 3.146 1.00 96.25 85 PRO A C 1
ATOM 711 O O . PRO A 1 85 ? 0.495 6.593 3.049 1.00 96.25 85 PRO A O 1
ATOM 714 N N . GLY A 1 86 ? 0.380 8.840 3.217 1.00 95.62 86 GLY A N 1
ATOM 715 C CA . GLY A 1 86 ? -1.074 8.922 3.410 1.00 95.62 86 GLY A CA 1
ATOM 716 C C . GLY A 1 86 ? -1.882 8.107 2.397 1.00 95.62 86 GLY A C 1
ATOM 717 O O . GLY A 1 86 ? -2.800 7.385 2.786 1.00 95.62 86 GLY A O 1
ATOM 718 N N . HIS A 1 87 ? -1.466 8.094 1.124 1.00 96.94 87 HIS A N 1
ATOM 719 C CA . HIS A 1 87 ? -2.129 7.323 0.065 1.00 96.94 87 HIS A CA 1
ATOM 720 C C . HIS A 1 87 ? -2.202 5.822 0.358 1.00 96.94 87 HIS A C 1
ATOM 722 O O . HIS A 1 87 ? -3.112 5.163 -0.132 1.00 96.94 87 HIS A O 1
ATOM 728 N N . LEU A 1 88 ? -1.301 5.260 1.173 1.00 97.38 88 LEU A N 1
ATOM 729 C CA . LEU A 1 88 ? -1.354 3.845 1.552 1.00 97.38 88 LEU A CA 1
ATOM 730 C C . LEU A 1 88 ? -2.534 3.519 2.473 1.00 97.38 88 LEU A C 1
ATOM 732 O O . LEU A 1 88 ? -2.966 2.370 2.496 1.00 97.38 88 LEU A O 1
ATOM 736 N N . THR A 1 89 ? -3.059 4.508 3.196 1.00 96.38 89 THR A N 1
ATOM 737 C CA . THR A 1 89 ? -4.178 4.345 4.139 1.00 96.38 89 THR A CA 1
ATOM 738 C C . THR A 1 89 ? -5.470 5.018 3.669 1.00 96.38 89 THR A C 1
ATOM 740 O O . THR A 1 89 ? -6.491 4.902 4.340 1.00 96.38 89 THR A O 1
ATOM 743 N N . GLU A 1 90 ? -5.440 5.714 2.529 1.00 93.06 90 GLU A N 1
ATOM 744 C CA . GLU A 1 90 ? -6.556 6.536 2.030 1.00 93.06 90 GLU A CA 1
ATOM 745 C C . GLU A 1 90 ? -6.999 6.169 0.608 1.00 93.06 90 GLU A C 1
ATOM 747 O O . GLU A 1 90 ? -8.161 6.362 0.261 1.00 93.06 90 GLU A O 1
ATOM 752 N N . ASP A 1 91 ? -6.109 5.578 -0.190 1.00 94.25 91 ASP A N 1
ATOM 753 C CA . ASP A 1 91 ? -6.403 5.024 -1.511 1.00 94.25 91 ASP A CA 1
ATOM 754 C C . ASP A 1 91 ? -6.001 3.539 -1.520 1.00 94.25 91 ASP A C 1
ATOM 756 O O . ASP A 1 91 ? -5.066 3.136 -0.830 1.00 94.25 91 ASP A O 1
ATOM 760 N N . LEU A 1 92 ? -6.700 2.686 -2.265 1.00 94.44 92 LEU A N 1
ATOM 761 C CA . LEU A 1 92 ? -6.420 1.244 -2.318 1.00 94.44 92 LEU A CA 1
ATOM 762 C C . LEU A 1 92 ? -5.490 0.852 -3.468 1.00 94.44 92 LEU A C 1
ATOM 764 O O . LEU A 1 92 ? -4.798 -0.171 -3.406 1.00 94.44 92 LEU A O 1
ATOM 768 N N . HIS A 1 93 ? -5.508 1.631 -4.544 1.00 96.94 93 HIS A N 1
ATOM 769 C CA . HIS A 1 93 ? -4.978 1.241 -5.844 1.00 96.94 93 HIS A CA 1
ATOM 770 C C . HIS A 1 93 ? -3.804 2.091 -6.292 1.00 96.94 93 HIS A C 1
ATOM 772 O O . HIS A 1 93 ? -3.053 1.635 -7.153 1.00 96.94 93 HIS A O 1
ATOM 778 N N . LEU A 1 94 ? -3.612 3.262 -5.689 1.00 98.06 94 LEU A N 1
ATOM 779 C CA . LEU A 1 94 ? -2.518 4.168 -5.998 1.00 98.06 94 LEU A CA 1
ATOM 780 C C . LEU A 1 94 ? -1.214 3.740 -5.305 1.00 98.06 94 LEU A C 1
ATOM 782 O O . LEU A 1 94 ? -1.208 3.453 -4.105 1.00 98.06 94 LEU A O 1
ATOM 786 N N . TYR A 1 95 ? -0.111 3.676 -6.052 1.00 98.56 95 TYR A N 1
ATOM 787 C CA . TYR A 1 95 ? 1.227 3.340 -5.549 1.00 98.56 95 TYR A CA 1
ATOM 788 C C . TYR A 1 95 ? 2.288 4.261 -6.154 1.00 98.56 95 TYR A C 1
ATOM 790 O O . TYR A 1 95 ? 2.172 4.693 -7.303 1.00 98.56 95 TYR A O 1
ATOM 798 N N . SER A 1 96 ? 3.365 4.485 -5.405 1.00 98.56 96 SER A N 1
ATOM 799 C CA . SER A 1 96 ? 4.634 5.013 -5.910 1.00 98.56 96 SER A CA 1
ATOM 800 C C . SER A 1 96 ? 5.580 3.888 -6.348 1.00 98.56 96 SER A C 1
ATOM 802 O O . SER A 1 96 ? 5.359 2.705 -6.057 1.00 98.56 96 SER A O 1
ATOM 804 N N . LEU A 1 97 ? 6.683 4.233 -7.024 1.00 98.38 97 LEU A N 1
ATOM 805 C CA . LEU A 1 97 ? 7.735 3.251 -7.327 1.00 98.38 97 LEU A CA 1
ATOM 806 C C . LEU A 1 97 ? 8.396 2.725 -6.052 1.00 98.38 97 LEU A C 1
ATOM 808 O O . LEU A 1 97 ? 8.745 1.542 -5.985 1.00 98.38 97 LEU A O 1
ATOM 812 N N . ASN A 1 98 ? 8.518 3.580 -5.036 1.00 98.38 98 ASN A N 1
ATOM 813 C CA . ASN A 1 98 ? 9.025 3.201 -3.731 1.00 98.38 98 ASN A CA 1
ATOM 814 C C . ASN A 1 98 ? 8.157 2.121 -3.075 1.00 98.38 98 ASN A C 1
ATOM 816 O O . ASN A 1 98 ? 8.694 1.118 -2.610 1.00 98.38 98 ASN A O 1
ATOM 820 N N . ASP A 1 99 ? 6.829 2.265 -3.109 1.00 98.56 99 ASP A N 1
ATOM 821 C CA . ASP A 1 99 ? 5.904 1.300 -2.498 1.00 98.56 99 ASP A CA 1
ATOM 822 C C . ASP A 1 99 ? 5.960 -0.058 -3.196 1.00 98.56 99 ASP A C 1
ATOM 824 O O . ASP A 1 99 ? 6.005 -1.105 -2.545 1.00 98.56 99 ASP A O 1
ATOM 828 N N . LEU A 1 100 ? 5.996 -0.059 -4.533 1.00 98.50 100 LEU A N 1
ATOM 829 C CA . LEU A 1 100 ? 6.115 -1.286 -5.324 1.00 98.50 100 LEU A CA 1
ATOM 830 C C . LEU A 1 100 ? 7.448 -1.991 -5.041 1.00 98.50 100 LEU A C 1
ATOM 832 O O . LEU A 1 100 ? 7.498 -3.217 -4.923 1.00 98.50 100 LEU A O 1
ATOM 836 N N . ASN A 1 101 ? 8.527 -1.224 -4.878 1.00 98.38 101 ASN A N 1
ATOM 837 C CA . ASN A 1 101 ? 9.839 -1.754 -4.526 1.00 98.38 101 ASN A CA 1
ATOM 838 C C . ASN A 1 101 ? 9.882 -2.293 -3.085 1.00 98.38 101 ASN A C 1
ATOM 840 O O . ASN A 1 101 ? 10.369 -3.402 -2.875 1.00 98.38 101 ASN A O 1
ATOM 844 N N . ALA A 1 102 ? 9.323 -1.573 -2.111 1.00 98.38 102 ALA A N 1
ATOM 845 C CA . ALA A 1 102 ? 9.200 -2.027 -0.723 1.00 98.38 102 ALA A CA 1
ATOM 846 C C . ALA A 1 102 ? 8.322 -3.286 -0.614 1.00 98.38 102 ALA A C 1
ATOM 848 O O . ALA A 1 102 ? 8.638 -4.214 0.130 1.00 98.38 102 ALA A O 1
ATOM 849 N N . THR A 1 103 ? 7.262 -3.370 -1.425 1.00 98.31 103 THR A N 1
ATOM 850 C CA . THR A 1 103 ? 6.427 -4.573 -1.565 1.00 98.31 103 THR A CA 1
ATOM 851 C C . THR A 1 103 ? 7.246 -5.746 -2.092 1.00 98.31 103 THR A C 1
ATOM 853 O O . THR A 1 103 ? 7.189 -6.835 -1.528 1.00 98.31 103 THR A O 1
ATOM 856 N N . LYS A 1 104 ? 8.050 -5.538 -3.146 1.00 97.94 104 LYS A N 1
ATOM 857 C CA . LYS A 1 104 ? 8.940 -6.579 -3.681 1.00 97.94 104 LYS A CA 1
ATOM 858 C C . LYS A 1 104 ? 9.946 -7.070 -2.638 1.00 97.94 104 LYS A C 1
ATOM 860 O O . LYS A 1 104 ? 10.223 -8.264 -2.595 1.00 97.94 104 LYS A O 1
ATOM 865 N N . LYS A 1 105 ? 10.506 -6.162 -1.839 1.00 97.94 105 LYS A N 1
ATOM 866 C CA . LYS A 1 105 ? 11.469 -6.498 -0.783 1.00 97.94 105 LYS A CA 1
ATOM 867 C C . LYS A 1 105 ? 10.829 -7.139 0.453 1.00 97.94 105 LYS A C 1
ATOM 869 O O . LYS A 1 105 ? 11.554 -7.623 1.310 1.00 97.94 105 LYS A O 1
ATOM 874 N N . GLY A 1 106 ? 9.497 -7.150 0.549 1.00 97.31 106 GLY A N 1
ATOM 875 C CA . GLY A 1 106 ? 8.775 -7.665 1.715 1.00 97.31 106 GLY A CA 1
ATOM 876 C C . GLY A 1 106 ? 8.774 -6.717 2.919 1.00 97.31 106 GLY A C 1
ATOM 877 O O . GLY A 1 106 ? 8.343 -7.106 3.995 1.00 97.31 106 GLY A O 1
ATOM 878 N N . GLU A 1 107 ? 9.217 -5.471 2.747 1.00 97.69 107 GLU A N 1
ATOM 879 C CA . GLU A 1 107 ? 9.350 -4.482 3.827 1.00 97.69 107 GLU A CA 1
ATOM 880 C C . GLU A 1 107 ? 8.012 -3.808 4.161 1.00 97.69 107 GLU A C 1
ATOM 882 O O . GLU A 1 107 ? 7.793 -3.361 5.285 1.00 97.69 107 GLU A O 1
ATOM 887 N N . LEU A 1 108 ? 7.101 -3.718 3.184 1.00 97.50 108 LEU A N 1
ATOM 888 C CA . LEU A 1 108 ? 5.844 -2.991 3.363 1.00 97.50 108 LEU A CA 1
ATOM 889 C C . LEU A 1 108 ? 4.818 -3.776 4.194 1.00 97.50 108 LEU A C 1
ATOM 891 O O . LEU A 1 108 ? 4.102 -3.186 4.994 1.00 97.50 108 LEU A O 1
ATOM 895 N N . VAL A 1 109 ? 4.758 -5.100 4.034 1.00 97.38 109 VAL A N 1
ATOM 896 C CA . VAL A 1 109 ? 3.771 -5.949 4.723 1.00 97.38 109 VAL A CA 1
ATOM 897 C C . VAL A 1 109 ? 3.879 -5.849 6.253 1.00 97.38 109 VAL A C 1
ATOM 899 O O . VAL A 1 109 ? 2.859 -5.536 6.867 1.00 97.38 109 VAL A O 1
ATOM 902 N N . PRO A 1 110 ? 5.059 -6.036 6.883 1.00 97.81 110 PRO A N 1
ATOM 903 C CA . PRO A 1 110 ? 5.189 -5.924 8.337 1.00 97.81 110 PRO A CA 1
ATOM 904 C C . PRO A 1 110 ? 4.738 -4.561 8.868 1.00 97.81 110 PRO A C 1
ATOM 906 O O . PRO A 1 110 ? 3.974 -4.506 9.825 1.00 97.81 110 PRO A O 1
ATOM 909 N N . ARG A 1 111 ? 5.115 -3.472 8.185 1.00 97.25 111 ARG A N 1
ATOM 910 C CA . ARG A 1 111 ? 4.743 -2.103 8.577 1.00 97.25 111 ARG A CA 1
ATOM 911 C C . ARG A 1 111 ? 3.229 -1.891 8.592 1.00 97.25 111 ARG A C 1
ATOM 913 O O . ARG A 1 111 ? 2.696 -1.301 9.523 1.00 97.25 111 ARG A O 1
ATOM 920 N N . LEU A 1 112 ? 2.522 -2.377 7.568 1.00 98.06 112 LEU A N 1
ATOM 921 C CA . LEU A 1 112 ? 1.061 -2.259 7.517 1.00 98.06 112 LEU A CA 1
ATOM 922 C C . LEU A 1 112 ? 0.379 -3.149 8.568 1.00 98.06 112 LEU A C 1
ATOM 924 O O . LEU A 1 112 ? -0.619 -2.743 9.159 1.00 98.06 112 LEU A O 1
ATOM 928 N N . MET A 1 113 ? 0.924 -4.340 8.832 1.00 97.75 113 MET A N 1
ATOM 929 C CA . MET A 1 113 ? 0.406 -5.235 9.872 1.00 97.75 113 MET A CA 1
ATOM 930 C C . MET A 1 113 ? 0.554 -4.653 11.282 1.00 97.75 113 MET A C 1
ATOM 932 O O . MET A 1 113 ? -0.337 -4.850 12.104 1.00 97.75 113 MET A O 1
ATOM 936 N N . GLU A 1 114 ? 1.634 -3.925 11.572 1.00 97.75 114 GLU A N 1
ATOM 937 C CA . GLU A 1 114 ? 1.807 -3.237 12.859 1.00 97.75 114 GLU A CA 1
ATOM 938 C C . GLU A 1 114 ? 0.708 -2.195 13.101 1.00 97.75 114 GLU A C 1
ATOM 940 O O . GLU A 1 114 ? 0.118 -2.167 14.183 1.00 97.75 114 GLU A O 1
ATOM 945 N N . LEU A 1 115 ? 0.366 -1.406 12.076 1.00 97.44 115 LEU A N 1
ATOM 946 C CA . LEU A 1 115 ? -0.727 -0.431 12.145 1.00 97.44 115 LEU A CA 1
ATOM 947 C C . LEU A 1 115 ? -2.089 -1.103 12.342 1.00 97.44 115 LEU A C 1
ATOM 949 O O . LEU A 1 115 ? -2.884 -0.653 13.166 1.00 97.44 115 LEU A O 1
ATOM 953 N N . ILE A 1 116 ? -2.348 -2.208 11.633 1.00 97.06 116 ILE A N 1
ATOM 954 C CA . ILE A 1 116 ? -3.577 -2.993 11.819 1.00 97.06 116 ILE A CA 1
ATOM 955 C C . ILE A 1 116 ? -3.651 -3.522 13.249 1.00 97.06 116 ILE A C 1
ATOM 957 O O . ILE A 1 116 ? -4.670 -3.344 13.905 1.00 97.06 116 ILE A O 1
ATOM 961 N N . LYS A 1 117 ? -2.564 -4.101 13.772 1.00 97.00 117 LYS A N 1
ATOM 962 C CA . LYS A 1 117 ? -2.516 -4.629 15.141 1.00 97.00 117 LYS A CA 1
ATOM 963 C C . LYS A 1 117 ? -2.798 -3.543 16.183 1.00 97.00 117 LYS A C 1
ATOM 965 O O . LYS A 1 117 ? -3.564 -3.782 17.113 1.00 97.00 117 LYS A O 1
ATOM 970 N N . ALA A 1 118 ? -2.203 -2.359 16.028 1.00 96.50 118 ALA A N 1
ATOM 971 C CA . ALA A 1 118 ? -2.479 -1.217 16.897 1.00 96.50 118 ALA A CA 1
ATOM 972 C C . ALA A 1 118 ? -3.948 -0.767 16.793 1.00 96.50 118 ALA A C 1
ATOM 974 O O . ALA A 1 118 ? -4.588 -0.492 17.809 1.00 96.50 118 ALA A O 1
ATOM 975 N N . GLY A 1 119 ? -4.495 -0.762 15.574 1.00 95.44 119 GLY A N 1
ATOM 976 C CA . GLY A 1 119 ? -5.896 -0.468 15.297 1.00 95.44 119 GLY A CA 1
ATOM 977 C C . GLY A 1 119 ? -6.866 -1.426 15.982 1.00 95.44 119 GLY A C 1
ATOM 978 O O . GLY A 1 119 ? -7.750 -0.989 16.719 1.00 95.44 119 GLY A O 1
ATOM 979 N N . THR A 1 120 ? -6.674 -2.728 15.790 1.00 94.56 120 THR A N 1
ATOM 980 C CA . THR A 1 120 ? -7.505 -3.769 16.402 1.00 94.56 120 THR A CA 1
ATOM 981 C C . THR A 1 120 ? -7.458 -3.689 17.926 1.00 94.56 120 THR A C 1
ATOM 983 O O . THR A 1 120 ? -8.506 -3.677 18.568 1.00 94.56 120 THR A O 1
ATOM 986 N N . LEU A 1 121 ? -6.268 -3.505 18.512 1.00 95.12 121 LEU A N 1
ATOM 987 C CA . LEU A 1 121 ? -6.116 -3.354 19.962 1.00 95.12 121 LEU A CA 1
ATOM 988 C C . LEU A 1 121 ? -6.873 -2.133 20.509 1.00 95.12 121 LEU A C 1
ATOM 990 O O . LEU A 1 121 ? -7.415 -2.172 21.615 1.00 95.12 121 LEU A O 1
ATOM 994 N N . HIS A 1 122 ? -6.911 -1.034 19.752 1.00 95.31 122 HIS A N 1
ATOM 995 C CA . HIS A 1 122 ? -7.703 0.130 20.130 1.00 95.31 122 HIS A CA 1
ATOM 996 C C . HIS A 1 122 ? -9.200 -0.168 20.070 1.00 95.31 122 HIS A C 1
ATOM 998 O O . HIS A 1 122 ? -9.913 0.202 20.998 1.00 95.31 122 HIS A O 1
ATOM 1004 N N . ILE A 1 123 ? -9.679 -0.837 19.015 1.00 93.56 123 ILE A N 1
ATOM 1005 C CA . ILE A 1 123 ? -11.093 -1.220 18.897 1.00 93.56 123 ILE A CA 1
ATOM 1006 C C . ILE A 1 123 ? -11.507 -2.059 20.105 1.00 93.56 123 ILE A C 1
ATOM 1008 O O . ILE A 1 123 ? -12.490 -1.715 20.750 1.00 93.56 123 ILE A O 1
ATOM 1012 N N . GLU A 1 124 ? -10.733 -3.080 20.473 1.00 90.38 124 GLU A N 1
ATOM 1013 C CA . GLU A 1 124 ? -10.999 -3.948 21.634 1.00 90.38 124 GLU A CA 1
ATOM 1014 C C . GLU A 1 124 ? -11.124 -3.178 22.959 1.00 90.38 124 GLU A C 1
ATOM 1016 O O . GLU A 1 124 ? -11.920 -3.542 23.820 1.00 90.38 124 GLU A O 1
ATOM 1021 N N . ARG A 1 125 ? -10.354 -2.098 23.135 1.00 92.25 125 ARG A N 1
ATOM 1022 C CA . ARG A 1 125 ? -10.266 -1.357 24.407 1.00 92.25 125 ARG A CA 1
ATOM 1023 C C . ARG A 1 125 ? -11.098 -0.077 24.447 1.00 92.25 125 ARG A C 1
ATOM 1025 O O . ARG A 1 125 ? -11.234 0.532 25.506 1.00 92.25 125 ARG A O 1
ATOM 1032 N N . CYS A 1 126 ? -11.625 0.369 23.312 1.00 93.88 126 CYS A N 1
ATOM 1033 C CA . CYS A 1 126 ? -12.294 1.656 23.187 1.00 93.88 126 CYS A CA 1
ATOM 1034 C C . CYS A 1 126 ? -13.805 1.482 23.048 1.00 93.88 126 CYS A C 1
ATOM 1036 O O . CYS A 1 126 ? -14.310 1.144 21.979 1.00 93.88 126 CYS A O 1
ATOM 1038 N N . MET A 1 127 ? -14.543 1.834 24.103 1.00 91.62 127 MET A N 1
ATOM 1039 C CA . MET A 1 127 ? -16.012 1.788 24.119 1.00 91.62 127 MET A CA 1
ATOM 1040 C C . MET A 1 127 ? -16.670 2.569 22.964 1.00 91.62 127 MET A C 1
ATOM 1042 O O . MET A 1 127 ? -17.710 2.163 22.459 1.00 91.62 127 MET A O 1
ATOM 1046 N N . LEU A 1 128 ? -16.056 3.671 22.507 1.00 92.62 128 LEU A N 1
ATOM 1047 C CA . LEU A 1 128 ? -16.587 4.470 21.394 1.00 92.62 128 LEU A CA 1
ATOM 1048 C C . LEU A 1 128 ? -16.422 3.778 20.039 1.00 92.62 128 LEU A C 1
ATOM 1050 O O . LEU A 1 128 ? -17.212 4.025 19.133 1.00 92.62 128 LEU A O 1
ATOM 1054 N N . CYS A 1 129 ? -15.378 2.965 19.883 1.00 91.81 129 CYS A N 1
ATOM 1055 C CA . CYS A 1 129 ? -15.172 2.162 18.683 1.00 91.81 129 CYS A CA 1
ATOM 1056 C C . CYS A 1 129 ? -16.039 0.904 18.725 1.00 91.81 129 CYS A C 1
ATOM 1058 O O . CYS A 1 129 ? -16.654 0.588 17.714 1.00 91.81 129 CYS A O 1
ATOM 1060 N N . GLN A 1 130 ? -16.162 0.259 19.891 1.00 88.19 130 GLN A N 1
ATOM 1061 C CA . GLN A 1 130 ? -17.063 -0.880 20.103 1.00 88.19 130 GLN A CA 1
ATOM 1062 C C . GLN A 1 130 ? -18.515 -0.540 19.746 1.00 88.19 130 GLN A C 1
ATOM 1064 O O . GLN A 1 130 ? -19.160 -1.284 19.017 1.00 88.19 130 GLN A O 1
ATOM 1069 N N . ALA A 1 131 ? -18.992 0.643 20.144 1.00 85.38 131 ALA A N 1
ATOM 1070 C CA . ALA A 1 131 ? -20.338 1.122 19.819 1.00 85.38 131 ALA A CA 1
ATOM 1071 C C . ALA A 1 131 ? -20.596 1.363 18.314 1.00 85.38 131 ALA A C 1
ATOM 1073 O O . ALA A 1 131 ? -21.727 1.650 17.932 1.00 85.38 131 ALA A O 1
ATOM 1074 N N . LYS A 1 132 ? -19.565 1.294 17.462 1.00 84.19 132 LYS A N 1
ATOM 1075 C CA . LYS A 1 132 ? -19.675 1.431 15.997 1.00 84.19 132 LYS A CA 1
ATOM 1076 C C . LYS A 1 132 ? -19.596 0.096 15.262 1.00 84.19 132 LYS A C 1
ATOM 1078 O O . LYS A 1 132 ? -19.549 0.094 14.033 1.00 84.19 132 LYS A O 1
ATOM 1083 N N . GLY A 1 133 ? -19.485 -1.008 15.992 1.00 79.56 133 GLY A N 1
ATOM 1084 C CA . GLY A 1 133 ? -19.541 -2.332 15.398 1.00 79.56 133 GLY A CA 1
ATOM 1085 C C . GLY A 1 133 ? -20.946 -2.661 14.901 1.00 79.56 133 GLY A C 1
ATOM 1086 O O . GLY A 1 133 ? -21.932 -2.049 15.313 1.00 79.56 133 GLY A O 1
ATOM 1087 N N . PHE A 1 134 ? -21.025 -3.619 13.987 1.00 75.38 134 PHE A N 1
ATOM 1088 C CA . PHE A 1 134 ? -22.271 -4.074 13.385 1.00 75.38 134 PHE A CA 1
ATOM 1089 C C . PHE A 1 134 ? -22.639 -5.440 13.947 1.00 75.38 134 PHE A C 1
ATOM 1091 O O . PHE A 1 134 ? -21.786 -6.312 14.076 1.00 75.38 134 PHE A O 1
ATOM 1098 N N . ILE A 1 135 ? -23.918 -5.649 14.233 1.00 74.19 135 ILE A N 1
ATOM 1099 C CA . ILE A 1 135 ? -24.440 -6.986 14.514 1.00 74.19 135 ILE A CA 1
ATOM 1100 C C . ILE A 1 135 ? -24.729 -7.646 13.167 1.00 74.19 135 ILE A C 1
ATOM 1102 O O . ILE A 1 135 ? -25.296 -7.022 12.269 1.00 74.19 135 ILE A O 1
ATOM 1106 N N . CYS A 1 136 ? -24.328 -8.904 13.004 1.00 74.50 136 CYS A N 1
ATOM 1107 C CA . CYS A 1 136 ? -24.618 -9.653 11.787 1.00 74.50 136 CYS A CA 1
ATOM 1108 C C . CYS A 1 136 ? -26.133 -9.795 11.577 1.00 74.50 136 CYS A C 1
ATOM 1110 O O . CYS A 1 136 ? -26.820 -10.439 12.371 1.00 74.50 136 CYS A O 1
ATOM 1112 N N . GLU A 1 137 ? -26.649 -9.267 10.465 1.00 74.00 137 GLU A N 1
ATOM 1113 C CA . GLU A 1 137 ? -28.090 -9.254 10.188 1.00 74.00 137 GLU A CA 1
ATOM 1114 C C . GLU A 1 137 ? -28.697 -10.656 10.000 1.00 74.00 137 GLU A C 1
ATOM 1116 O O . GLU A 1 137 ? -29.900 -10.839 10.187 1.00 74.00 137 GLU A O 1
ATOM 1121 N N . PHE A 1 138 ? -27.875 -11.655 9.663 1.00 77.50 138 PHE A N 1
ATOM 1122 C CA . PHE A 1 138 ? -28.323 -13.031 9.436 1.00 77.50 138 PHE A CA 1
ATOM 1123 C C . PHE A 1 138 ? -28.415 -13.853 10.720 1.00 77.50 138 PHE A C 1
ATOM 1125 O O . PHE A 1 138 ? -29.374 -14.601 10.895 1.00 77.50 138 PHE A O 1
ATOM 1132 N N . CYS A 1 139 ? -27.407 -13.763 11.596 1.00 79.62 139 CYS A N 1
ATOM 1133 C CA . CYS A 1 139 ? -27.383 -14.560 12.823 1.00 79.62 139 CYS A CA 1
ATOM 1134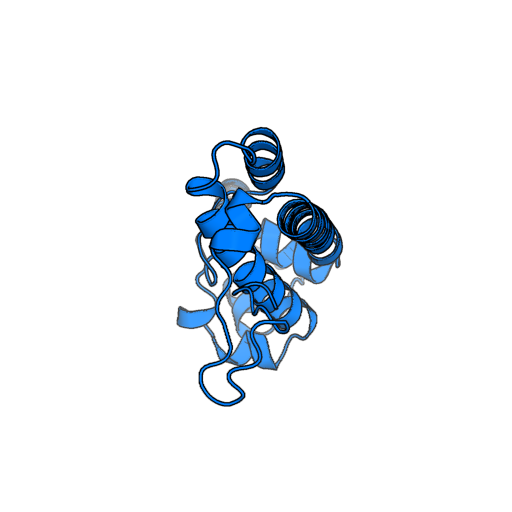 C C . CYS A 1 139 ? -27.966 -13.820 14.033 1.00 79.62 139 CYS A C 1
ATOM 1136 O O . CYS A 1 139 ? -28.322 -14.489 14.999 1.00 79.62 139 CYS A O 1
ATOM 1138 N N . GLN A 1 140 ? -28.073 -12.483 13.977 1.00 73.81 140 GLN A N 1
ATOM 1139 C CA . GLN A 1 140 ? -28.638 -11.615 15.024 1.00 73.81 140 GLN A CA 1
ATOM 1140 C C . GLN A 1 140 ? -28.050 -11.882 16.422 1.00 73.81 140 GLN A C 1
ATOM 1142 O O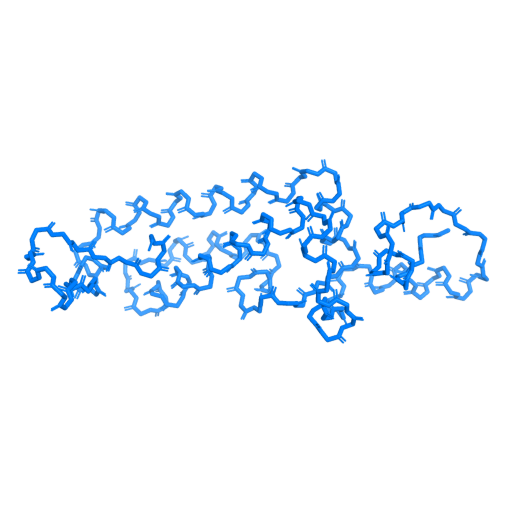 . GLN A 1 140 ? -28.697 -11.652 17.441 1.00 73.81 140 GLN A O 1
ATOM 1147 N N . LYS A 1 141 ? -26.815 -12.395 16.487 1.00 75.06 141 LYS A N 1
ATOM 1148 C CA . LYS A 1 141 ? -26.111 -12.620 17.748 1.00 75.06 141 LYS A CA 1
ATOM 1149 C C . LYS A 1 141 ? -25.473 -11.312 18.186 1.00 75.06 141 LYS A C 1
ATOM 1151 O O . LYS A 1 141 ? -24.464 -10.907 17.621 1.00 75.06 141 LYS A O 1
ATOM 1156 N N . GLU A 1 142 ? -26.045 -10.680 19.204 1.00 68.31 142 GLU A N 1
ATOM 1157 C CA . GLU A 1 142 ? -25.548 -9.409 19.754 1.00 68.31 142 GLU A CA 1
ATOM 1158 C C . GLU A 1 142 ? -24.124 -9.517 20.329 1.00 68.31 142 GLU A C 1
ATOM 1160 O O . GLU A 1 142 ? -23.403 -8.526 20.400 1.00 68.31 142 GLU A O 1
ATOM 1165 N N . GLU A 1 143 ? -23.700 -10.730 20.695 1.00 70.06 143 GLU A N 1
ATOM 1166 C CA . GLU A 1 143 ? -22.349 -11.029 21.185 1.00 70.06 143 GLU A CA 1
ATOM 1167 C C . GLU A 1 143 ? -21.285 -11.057 20.067 1.00 70.06 143 GLU A C 1
ATOM 1169 O O . GLU A 1 143 ? -20.094 -10.963 20.360 1.00 70.06 143 GLU A O 1
ATOM 1174 N N . ASP A 1 144 ? -21.690 -11.179 18.796 1.00 74.38 144 ASP A N 1
ATOM 1175 C CA . ASP A 1 144 ? -20.790 -11.327 17.643 1.00 74.38 144 ASP A CA 1
ATOM 1176 C C . ASP A 1 144 ? -20.734 -10.023 16.831 1.00 74.38 144 ASP A C 1
ATOM 1178 O O . ASP A 1 144 ? -21.362 -9.865 15.778 1.00 74.38 144 ASP A O 1
ATOM 1182 N N . ILE A 1 145 ? -20.022 -9.041 17.390 1.00 75.00 145 ILE A N 1
ATOM 1183 C CA . ILE A 1 145 ? -19.883 -7.706 16.805 1.00 75.00 145 ILE A CA 1
ATOM 1184 C C . ILE A 1 145 ? -18.839 -7.733 15.682 1.00 75.00 145 ILE A C 1
ATOM 1186 O O . ILE A 1 145 ? -17.642 -7.928 15.908 1.00 75.00 145 ILE A O 1
ATOM 1190 N N . ILE A 1 146 ? -19.292 -7.459 14.461 1.00 77.38 146 ILE A N 1
ATOM 1191 C CA . ILE A 1 146 ? -18.468 -7.375 13.259 1.00 77.38 146 ILE A CA 1
ATOM 1192 C C . ILE A 1 146 ? -17.928 -5.954 13.110 1.00 77.38 146 ILE A C 1
ATOM 1194 O O . ILE A 1 146 ? -18.667 -4.966 13.152 1.00 77.38 146 ILE A O 1
ATOM 1198 N N . PHE A 1 147 ? -16.628 -5.848 12.853 1.00 74.00 147 PHE A N 1
ATOM 1199 C CA . PHE A 1 147 ? -15.989 -4.595 12.471 1.00 74.00 147 PHE A CA 1
ATOM 1200 C C . PHE A 1 147 ? -15.550 -4.669 11.012 1.00 74.00 147 PHE A C 1
ATOM 1202 O O . PHE A 1 147 ? -15.079 -5.719 10.595 1.00 74.00 147 PHE A O 1
ATOM 1209 N N . PRO A 1 148 ? -15.590 -3.565 10.247 1.00 61.59 148 PRO A N 1
ATOM 1210 C CA . PRO A 1 148 ? -15.139 -3.549 8.849 1.00 61.59 148 PRO A CA 1
ATOM 1211 C C . PRO A 1 148 ? -13.662 -3.944 8.630 1.00 61.59 148 PRO A C 1
ATOM 1213 O O . PRO A 1 148 ? -13.213 -4.068 7.493 1.00 61.59 148 PRO A O 1
ATOM 1216 N N . SER A 1 149 ? -12.881 -4.080 9.707 1.00 58.12 149 SER A N 1
ATOM 1217 C CA . SER A 1 149 ? -11.507 -4.585 9.700 1.00 58.12 149 SER A CA 1
ATOM 1218 C C . SER A 1 149 ? -11.387 -6.115 9.800 1.00 58.12 149 SER A C 1
ATOM 1220 O O . SER A 1 149 ? -10.278 -6.611 9.599 1.00 58.12 149 SER A O 1
ATOM 1222 N N . ASN A 1 150 ? -12.476 -6.825 10.132 1.00 51.09 150 ASN A N 1
ATOM 1223 C CA . ASN A 1 150 ? -12.568 -8.284 10.291 1.00 51.09 150 ASN A CA 1
ATOM 1224 C C . ASN A 1 150 ? -13.400 -8.920 9.172 1.00 51.09 150 ASN A C 1
ATOM 1226 O O . ASN A 1 150 ? -14.464 -8.356 8.833 1.00 51.09 150 ASN A O 1
#